Protein AF-A0A6V7I5F8-F1 (afdb_monomer_lite)

Organism: NCBI:txid1563983

Radius of gyration: 11.09 Å; chains: 1; bounding box: 19×24×27 Å

Foldseek 3Di:
DWDWDQDPVQRFIFTQDDDPPDPQNVVVPHDGGDTDQDDPNHGCVVPHPVVVVVRD

Structure (mmCIF, N/CA/C/O backbone):
data_AF-A0A6V7I5F8-F1
#
_entry.id   AF-A0A6V7I5F8-F1
#
loop_
_atom_site.group_PDB
_atom_site.id
_atom_site.type_symbol
_atom_site.label_atom_id
_atom_site.label_alt_id
_atom_site.label_comp_id
_atom_site.label_asym_id
_atom_site.label_entity_id
_atom_site.label_seq_id
_atom_site.pdbx_PDB_ins_code
_atom_site.Cartn_x
_atom_site.Cartn_y
_atom_site.Cartn_z
_atom_site.occupancy
_atom_site.B_iso_or_equiv
_atom_site.auth_seq_id
_atom_site.auth_comp_id
_atom_site.auth_asym_id
_atom_site.auth_atom_id
_atom_site.pdbx_PDB_model_num
ATOM 1 N N . GLY A 1 1 ? 1.791 -4.750 -7.794 1.00 86.31 1 GLY A N 1
ATOM 2 C CA . GLY A 1 1 ? 1.773 -4.447 -6.358 1.00 86.31 1 GLY A CA 1
ATOM 3 C C . GLY A 1 1 ? 2.054 -2.976 -6.167 1.00 86.31 1 GLY A C 1
ATOM 4 O O . GLY A 1 1 ? 2.505 -2.334 -7.110 1.00 86.31 1 GLY A O 1
ATOM 5 N N . ALA A 1 2 ? 1.782 -2.461 -4.977 1.00 93.69 2 ALA A N 1
ATOM 6 C CA . ALA A 1 2 ? 2.091 -1.093 -4.576 1.00 93.69 2 ALA A CA 1
ATOM 7 C C . ALA A 1 2 ? 2.662 -1.105 -3.150 1.00 93.69 2 ALA A C 1
ATOM 9 O O . ALA A 1 2 ? 2.466 -2.077 -2.422 1.00 93.69 2 ALA A O 1
ATOM 10 N N . THR A 1 3 ? 3.380 -0.054 -2.766 1.00 92.62 3 THR A N 1
ATOM 11 C CA . THR A 1 3 ? 3.852 0.158 -1.392 1.00 92.62 3 THR A CA 1
ATOM 12 C C . THR A 1 3 ? 3.208 1.405 -0.806 1.00 92.62 3 THR A C 1
ATOM 14 O O 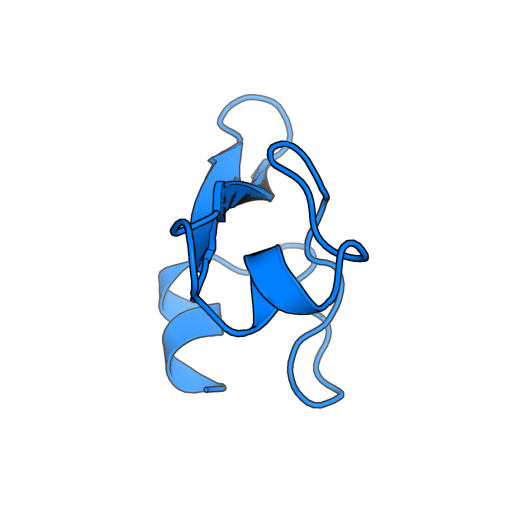. THR A 1 3 ? 2.918 2.357 -1.531 1.00 92.62 3 THR A O 1
ATOM 17 N N . ILE A 1 4 ? 3.009 1.406 0.510 1.00 92.75 4 ILE A N 1
ATOM 18 C CA . ILE A 1 4 ? 2.437 2.529 1.257 1.00 92.75 4 ILE A CA 1
ATOM 19 C C . ILE A 1 4 ? 3.479 3.148 2.187 1.00 92.75 4 ILE A C 1
ATOM 21 O O . ILE A 1 4 ? 4.408 2.471 2.629 1.00 92.75 4 ILE A O 1
ATOM 25 N N . LYS A 1 5 ? 3.311 4.428 2.508 1.00 92.31 5 LYS A N 1
ATOM 26 C CA . LYS A 1 5 ? 4.051 5.123 3.567 1.00 92.31 5 LYS A CA 1
ATOM 27 C C . LYS A 1 5 ? 3.105 6.015 4.359 1.00 92.31 5 LYS A C 1
ATOM 29 O O . LYS A 1 5 ? 2.053 6.396 3.855 1.00 92.31 5 LYS A O 1
ATOM 34 N N . GLN A 1 6 ? 3.500 6.388 5.569 1.00 91.88 6 GLN A N 1
ATOM 35 C CA . GLN A 1 6 ? 2.834 7.474 6.277 1.00 91.88 6 GLN A CA 1
ATOM 36 C C . GLN A 1 6 ? 3.392 8.816 5.792 1.00 91.88 6 GLN A C 1
ATOM 38 O O . GLN A 1 6 ? 4.603 8.965 5.625 1.00 91.88 6 GLN A O 1
ATOM 43 N N . CYS A 1 7 ? 2.521 9.786 5.541 1.00 88.75 7 CYS A N 1
ATOM 44 C CA . CYS A 1 7 ? 2.914 11.165 5.301 1.00 88.75 7 CYS A CA 1
ATOM 45 C C . CYS A 1 7 ? 3.270 11.828 6.639 1.00 88.75 7 CYS A C 1
ATOM 47 O O . CYS A 1 7 ? 2.447 11.847 7.549 1.00 88.75 7 CYS A O 1
ATOM 49 N N . GLU A 1 8 ? 4.470 12.397 6.757 1.00 87.44 8 GLU A N 1
ATOM 50 C CA . GLU A 1 8 ? 4.949 13.021 8.004 1.00 87.44 8 GLU A CA 1
ATOM 51 C C . GLU A 1 8 ? 4.188 14.304 8.367 1.00 87.44 8 GLU A C 1
ATOM 53 O O . GLU A 1 8 ? 4.086 14.650 9.538 1.00 87.44 8 GLU A O 1
ATOM 58 N N . ILE A 1 9 ? 3.624 14.993 7.370 1.00 88.06 9 ILE A N 1
ATOM 59 C CA . ILE A 1 9 ? 2.909 16.261 7.569 1.00 88.06 9 ILE A CA 1
ATOM 60 C C . ILE A 1 9 ? 1.458 16.004 7.985 1.00 88.06 9 ILE A C 1
ATOM 62 O O . ILE A 1 9 ? 0.950 16.636 8.906 1.00 88.06 9 ILE A O 1
ATOM 66 N N . THR A 1 10 ? 0.773 15.089 7.294 1.00 88.00 10 THR A N 1
ATOM 67 C CA . THR A 1 10 ? -0.670 14.863 7.482 1.00 88.00 10 THR A CA 1
ATOM 68 C C . THR A 1 10 ? -0.989 13.651 8.351 1.00 88.00 10 THR A C 1
ATOM 70 O O . THR A 1 10 ? -2.136 13.469 8.743 1.00 88.00 10 THR A O 1
ATOM 73 N N . GLY A 1 11 ? -0.012 12.779 8.611 1.00 88.00 11 GLY A N 1
ATOM 74 C CA . GLY A 1 11 ? -0.211 11.504 9.299 1.00 88.00 11 GLY A CA 1
ATOM 75 C C . GLY A 1 11 ? -0.966 10.449 8.481 1.00 88.00 11 GLY A C 1
A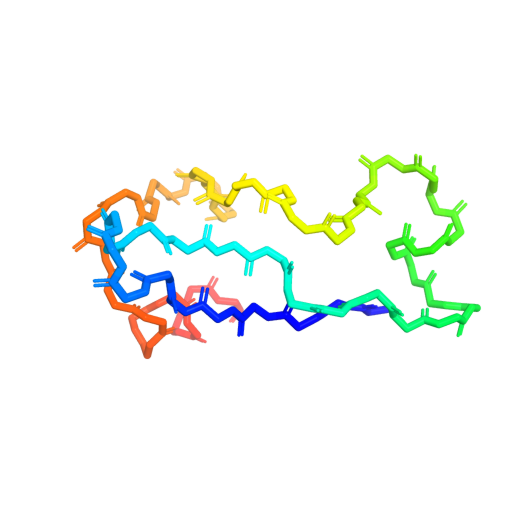TOM 76 O O . GLY A 1 11 ? -1.133 9.332 8.970 1.00 88.00 11 GLY A O 1
ATOM 77 N N . LYS A 1 12 ? -1.398 10.770 7.254 1.00 90.94 12 LYS A N 1
ATOM 78 C CA . LYS A 1 12 ? -2.194 9.896 6.377 1.00 90.94 12 LYS A CA 1
ATOM 79 C C . LYS A 1 12 ? -1.347 8.801 5.731 1.00 90.94 12 LYS A C 1
ATOM 81 O O . LYS A 1 12 ? -0.153 8.988 5.490 1.00 90.94 12 LYS A O 1
ATOM 86 N N . ILE A 1 13 ? -1.974 7.673 5.408 1.00 92.38 13 ILE A N 1
ATOM 87 C CA . ILE A 1 13 ? -1.350 6.595 4.636 1.00 92.38 13 ILE A CA 1
ATOM 88 C C . ILE A 1 13 ? -1.478 6.921 3.148 1.00 92.38 13 ILE A C 1
ATOM 90 O O . ILE A 1 13 ? -2.574 7.171 2.661 1.00 92.38 13 ILE A O 1
ATOM 94 N N . VAL A 1 14 ? -0.363 6.908 2.422 1.00 94.19 14 VAL A N 1
ATOM 95 C CA . VAL A 1 14 ? -0.326 7.238 0.990 1.00 94.19 14 VAL A CA 1
ATOM 96 C C . VAL A 1 14 ? 0.443 6.194 0.192 1.00 94.19 14 VAL A C 1
ATOM 98 O O . VAL A 1 14 ? 1.375 5.567 0.706 1.00 94.19 14 VAL A O 1
ATOM 101 N N . ILE A 1 15 ? 0.096 6.034 -1.085 1.00 95.12 15 ILE A N 1
ATOM 102 C CA . ILE A 1 15 ? 0.839 5.190 -2.022 1.00 95.12 15 ILE A CA 1
ATOM 103 C C . ILE A 1 15 ? 2.215 5.813 -2.276 1.00 95.12 15 ILE A C 1
ATOM 105 O O . ILE A 1 15 ? 2.344 6.906 -2.827 1.00 95.12 15 ILE A O 1
ATOM 109 N N . ALA A 1 16 ? 3.265 5.100 -1.876 1.00 95.06 16 ALA A N 1
ATOM 110 C CA . ALA A 1 16 ? 4.651 5.520 -2.040 1.00 95.06 16 ALA A CA 1
ATOM 111 C C . ALA A 1 16 ? 5.216 5.122 -3.407 1.00 95.06 16 ALA A C 1
ATOM 113 O O . ALA A 1 16 ? 5.987 5.873 -4.003 1.00 95.06 16 ALA A O 1
ATOM 114 N N . ARG A 1 17 ? 4.862 3.928 -3.893 1.00 96.19 17 ARG A N 1
ATOM 115 C CA . ARG A 1 17 ? 5.329 3.408 -5.179 1.00 96.19 17 ARG A CA 1
ATOM 116 C C . ARG A 1 17 ? 4.318 2.439 -5.768 1.00 96.19 17 ARG A C 1
ATOM 118 O O . ARG A 1 17 ? 3.768 1.601 -5.059 1.00 96.19 17 ARG A O 1
ATOM 125 N N . VAL A 1 18 ? 4.172 2.486 -7.086 1.00 96.19 18 VAL A N 1
ATOM 126 C CA . VAL A 1 18 ? 3.482 1.462 -7.872 1.00 96.19 18 VAL A CA 1
ATOM 127 C C . VAL A 1 18 ? 4.537 0.637 -8.613 1.00 96.19 18 VAL A C 1
ATOM 129 O O . VAL A 1 18 ? 5.458 1.184 -9.218 1.00 96.19 18 VAL A O 1
ATOM 132 N N . MET A 1 19 ? 4.472 -0.690 -8.494 1.00 96.38 19 MET A N 1
ATOM 133 C CA . MET A 1 19 ? 5.412 -1.586 -9.173 1.00 96.38 19 MET A CA 1
ATOM 134 C C . MET A 1 19 ? 4.945 -1.832 -10.603 1.00 96.38 19 MET A C 1
ATOM 136 O O . MET A 1 19 ? 3.862 -2.395 -10.795 1.00 96.38 19 MET A O 1
ATOM 140 N N . HIS A 1 20 ? 5.792 -1.467 -11.566 1.00 95.62 20 HIS A N 1
ATOM 141 C CA . HIS A 1 20 ? 5.528 -1.665 -12.987 1.00 95.62 20 HIS A CA 1
ATOM 142 C C . HIS A 1 20 ? 5.214 -3.130 -13.309 1.00 95.62 20 HIS A C 1
ATOM 144 O O . HIS A 1 20 ? 5.827 -4.048 -12.758 1.00 95.62 20 HIS A O 1
ATOM 150 N N . GLY A 1 21 ? 4.222 -3.342 -14.169 1.00 95.62 21 GLY A N 1
ATOM 151 C CA . GLY A 1 21 ? 3.731 -4.658 -14.548 1.00 95.62 21 GLY A CA 1
ATOM 152 C C . GLY A 1 21 ? 2.953 -5.378 -13.447 1.00 95.62 21 GLY A C 1
ATOM 153 O O . GLY A 1 21 ? 2.518 -6.505 -13.663 1.00 95.62 21 GLY A O 1
ATOM 154 N N . GLY A 1 22 ? 2.749 -4.779 -12.269 1.00 95.38 22 GLY A N 1
ATOM 155 C CA . GLY A 1 22 ? 1.971 -5.358 -11.173 1.00 95.38 22 GLY A CA 1
ATOM 156 C C . GLY A 1 22 ? 0.466 -5.062 -11.254 1.00 95.38 22 GLY A C 1
ATOM 157 O O . GLY A 1 22 ? 0.031 -4.263 -12.065 1.00 95.38 22 GLY A O 1
ATOM 158 N N . ALA A 1 23 ? -0.345 -5.658 -10.368 1.00 95.06 23 ALA A N 1
ATOM 159 C CA . ALA A 1 23 ? -1.809 -5.469 -10.383 1.00 95.06 23 ALA A CA 1
ATOM 160 C C . ALA A 1 23 ? -2.266 -3.992 -10.353 1.00 95.06 23 ALA A C 1
ATOM 162 O O . ALA A 1 23 ? -3.062 -3.595 -11.193 1.00 95.06 23 ALA A O 1
ATOM 163 N N . ALA A 1 24 ? -1.720 -3.182 -9.437 1.00 95.31 24 ALA A N 1
ATOM 164 C CA . ALA A 1 24 ? -2.001 -1.744 -9.355 1.00 95.31 24 ALA A CA 1
ATOM 165 C C . ALA A 1 24 ? -1.636 -0.990 -10.651 1.00 95.31 24 ALA A C 1
ATOM 167 O O . ALA A 1 24 ? -2.473 -0.272 -11.185 1.00 95.31 24 ALA A O 1
ATOM 168 N N . ASP A 1 25 ? -0.442 -1.229 -11.203 1.00 96.31 25 ASP A N 1
ATOM 169 C CA . ASP A 1 25 ? 0.023 -0.639 -12.470 1.00 96.31 25 ASP A CA 1
ATOM 170 C C . ASP A 1 25 ? -0.891 -1.012 -13.645 1.00 96.31 25 ASP A C 1
ATOM 172 O O . ASP A 1 25 ? -1.400 -0.144 -14.342 1.00 96.31 25 ASP A O 1
ATOM 176 N N . ARG A 1 26 ? -1.194 -2.307 -13.798 1.00 97.19 26 ARG A N 1
ATOM 177 C CA . ARG A 1 26 ? -2.068 -2.806 -14.871 1.00 97.19 26 ARG A CA 1
ATOM 178 C C . ARG A 1 26 ? -3.515 -2.347 -14.734 1.00 97.19 26 ARG A C 1
ATOM 180 O O . ARG A 1 26 ? -4.220 -2.313 -15.7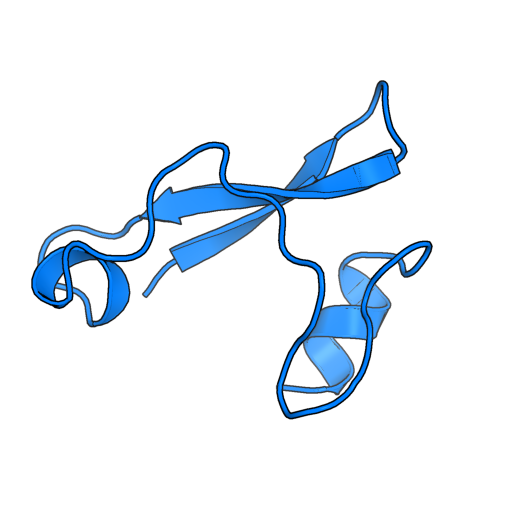34 1.00 97.19 26 ARG A O 1
ATOM 187 N N . SER A 1 27 ? -3.968 -2.041 -13.517 1.00 96.12 27 SER A N 1
ATOM 188 C CA . SER A 1 27 ? -5.303 -1.477 -13.312 1.00 96.12 27 SER A CA 1
ATOM 189 C C . SER A 1 27 ? -5.402 -0.043 -13.831 1.00 96.12 27 SER A C 1
ATOM 191 O O . SER A 1 27 ? -6.475 0.361 -14.261 1.00 96.12 27 SER A O 1
ATOM 193 N N . GLY A 1 28 ? -4.310 0.731 -13.768 1.00 94.69 28 GLY A N 1
ATOM 194 C CA . GLY A 1 28 ? -4.317 2.165 -14.067 1.00 94.69 28 GL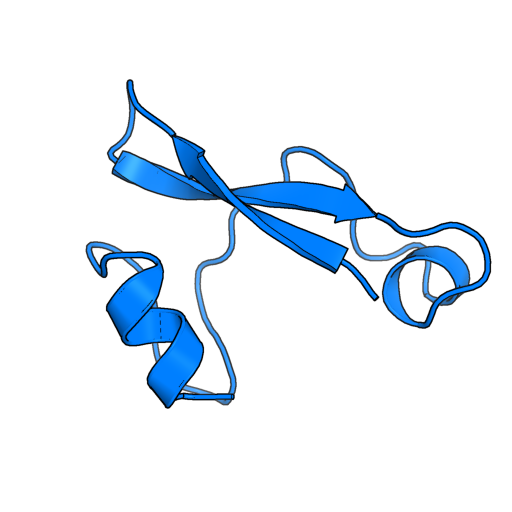Y A CA 1
ATOM 195 C C . GLY A 1 28 ? -5.178 3.010 -13.119 1.00 94.69 28 GLY A C 1
ATOM 196 O O . GLY A 1 28 ? -5.386 4.188 -13.383 1.00 94.69 28 GLY A O 1
ATOM 197 N N . LEU A 1 29 ? -5.706 2.427 -12.037 1.00 95.19 29 LEU A N 1
ATOM 198 C CA . LEU A 1 29 ? -6.589 3.113 -11.088 1.00 95.19 29 LEU A CA 1
ATOM 199 C C . LEU A 1 29 ? -5.841 3.671 -9.876 1.00 95.19 29 LEU A C 1
ATOM 201 O O . LEU A 1 29 ? -6.347 4.572 -9.221 1.00 95.19 29 LEU A O 1
ATOM 205 N N . ILE A 1 30 ? -4.663 3.121 -9.570 1.00 95.00 30 ILE A N 1
ATOM 206 C CA . ILE A 1 30 ? -3.872 3.475 -8.389 1.00 95.00 30 ILE A CA 1
ATO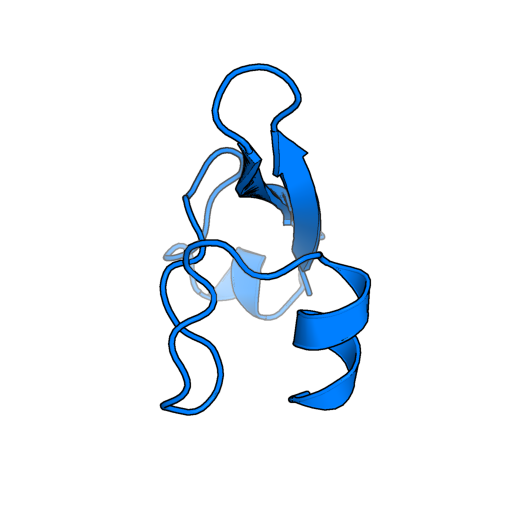M 207 C C . ILE A 1 30 ? -2.588 4.166 -8.827 1.00 95.00 30 ILE A C 1
ATOM 209 O O . ILE A 1 30 ? -1.808 3.606 -9.601 1.00 95.00 30 ILE A O 1
ATOM 213 N N . HIS A 1 31 ? -2.332 5.334 -8.251 1.00 95.25 31 HIS A N 1
ATOM 214 C CA . HIS A 1 31 ? -1.185 6.176 -8.551 1.00 95.25 31 HIS A CA 1
ATOM 215 C C . HIS A 1 31 ? -0.378 6.511 -7.297 1.00 95.25 31 HIS A C 1
ATOM 217 O O . HIS A 1 31 ? -0.823 6.385 -6.157 1.00 95.25 31 HIS A O 1
ATOM 223 N N . VAL A 1 32 ? 0.871 6.922 -7.511 1.00 95.88 32 VAL A N 1
ATOM 224 C CA . VAL A 1 32 ? 1.721 7.423 -6.427 1.00 95.88 32 VAL A CA 1
ATOM 225 C C . VAL A 1 32 ? 1.147 8.738 -5.909 1.00 95.88 32 VAL A C 1
ATOM 227 O O . VAL A 1 32 ? 0.869 9.638 -6.693 1.00 95.88 32 VAL A O 1
ATOM 230 N N . GLY A 1 33 ? 1.030 8.852 -4.587 1.00 94.25 33 GLY A N 1
ATOM 231 C CA . GLY A 1 33 ? 0.430 10.007 -3.920 1.00 94.25 33 GLY A CA 1
ATOM 232 C C . GLY A 1 33 ? -1.033 9.814 -3.528 1.00 94.25 33 GLY A C 1
ATOM 233 O O . GLY A 1 33 ? -1.510 10.581 -2.696 1.00 94.25 33 GLY A O 1
ATOM 234 N N . ASP A 1 34 ? -1.706 8.777 -4.036 1.00 94.69 34 ASP A N 1
ATOM 235 C CA . ASP A 1 34 ? -3.078 8.469 -3.635 1.00 94.69 34 ASP A CA 1
ATOM 236 C C . ASP A 1 34 ? -3.153 8.173 -2.135 1.00 94.69 34 ASP A C 1
ATOM 238 O O . ASP A 1 34 ? -2.291 7.492 -1.566 1.00 94.69 34 ASP A O 1
ATOM 242 N N . GLU A 1 35 ? -4.198 8.686 -1.493 1.00 93.62 35 GLU A N 1
ATOM 243 C CA . GLU A 1 35 ? -4.488 8.421 -0.090 1.00 93.62 35 GLU A CA 1
ATOM 244 C C . GLU A 1 35 ? -5.209 7.082 0.060 1.00 93.62 35 GLU A C 1
ATOM 246 O O . GLU A 1 35 ? -6.194 6.798 -0.622 1.00 93.62 35 GLU A O 1
ATOM 251 N N . VAL A 1 36 ? -4.734 6.267 0.996 1.00 91.88 36 VAL A N 1
ATOM 252 C CA . VAL A 1 36 ? -5.415 5.035 1.383 1.00 91.88 36 VAL A CA 1
ATOM 253 C C . VAL A 1 36 ? -6.347 5.374 2.536 1.00 91.88 36 VAL A C 1
ATOM 255 O O . VAL A 1 36 ? -5.880 5.701 3.624 1.00 91.88 36 VAL A O 1
ATOM 258 N N . VAL A 1 37 ? -7.653 5.296 2.288 1.00 92.31 37 VAL A N 1
ATOM 259 C CA . VAL A 1 37 ? -8.702 5.565 3.290 1.00 92.31 37 VAL A CA 1
ATOM 260 C C . VAL A 1 37 ? -9.280 4.283 3.887 1.00 92.31 37 VAL A C 1
ATOM 262 O O . VAL A 1 37 ? -9.674 4.261 5.050 1.00 92.31 37 VAL A O 1
ATOM 265 N N . GLU A 1 38 ? -9.257 3.185 3.130 1.00 90.69 38 GLU A N 1
ATOM 266 C CA . GLU A 1 38 ? -9.820 1.895 3.520 1.00 90.69 38 GLU A CA 1
ATOM 267 C C . GLU A 1 38 ? -9.015 0.740 2.912 1.00 90.69 38 GLU A C 1
ATOM 269 O O . GLU A 1 38 ? -8.509 0.838 1.792 1.00 90.69 38 GLU A O 1
ATOM 274 N N . VAL A 1 39 ? -8.911 -0.369 3.646 1.00 89.12 39 VAL A N 1
ATOM 275 C CA . VAL A 1 39 ? -8.377 -1.644 3.158 1.00 89.12 39 VAL A CA 1
ATOM 276 C C . VAL A 1 39 ? -9.303 -2.764 3.625 1.00 89.12 39 VAL A C 1
ATOM 278 O O . VAL A 1 39 ? -9.569 -2.877 4.819 1.00 89.12 39 VAL A O 1
ATOM 281 N N . ASN A 1 40 ? -9.788 -3.599 2.699 1.00 86.75 40 ASN A N 1
ATOM 282 C CA . ASN A 1 40 ? -10.670 -4.738 2.997 1.00 86.75 40 ASN A CA 1
ATOM 283 C C . ASN A 1 40 ? -11.926 -4.367 3.824 1.00 86.75 40 ASN A C 1
ATOM 285 O O . ASN A 1 40 ? -12.333 -5.127 4.700 1.00 86.75 40 ASN A O 1
ATOM 289 N N . GLY A 1 41 ? -12.533 -3.197 3.589 1.00 87.75 41 GLY A N 1
ATOM 290 C CA . GLY A 1 41 ? -13.701 -2.738 4.354 1.00 87.75 41 GLY A CA 1
ATOM 291 C C . GLY A 1 41 ? -13.374 -2.109 5.714 1.00 87.75 41 GLY A C 1
ATOM 292 O O . GLY A 1 41 ? -14.284 -1.792 6.477 1.00 87.75 41 GLY A O 1
ATOM 293 N N . ILE A 1 42 ? -12.090 -1.950 6.060 1.00 87.19 42 ILE A N 1
ATOM 294 C CA . ILE A 1 42 ? -11.651 -1.343 7.320 1.00 87.19 42 ILE A CA 1
ATOM 295 C C . ILE A 1 42 ? -10.980 -0.006 7.032 1.00 87.19 42 ILE A C 1
ATOM 297 O O . ILE A 1 42 ? -9.962 0.055 6.33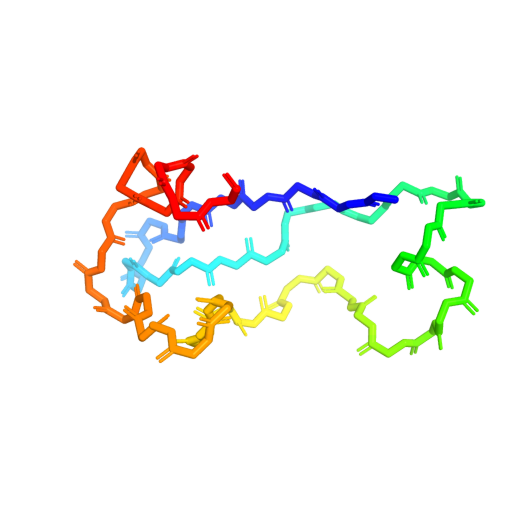8 1.00 87.19 42 ILE A O 1
ATOM 301 N N . SER A 1 43 ? -11.523 1.064 7.617 1.00 89.69 43 SER A N 1
ATOM 302 C CA . SER A 1 43 ? -10.921 2.394 7.521 1.00 89.69 43 SER A CA 1
ATOM 303 C C . SER A 1 43 ? -9.517 2.402 8.131 1.00 89.69 43 SER A C 1
ATOM 305 O O . SER A 1 43 ? -9.280 1.882 9.231 1.00 89.69 43 SER A O 1
ATOM 307 N N . VAL A 1 44 ? -8.579 2.999 7.398 1.00 88.25 44 VAL A N 1
ATOM 308 C CA . VAL A 1 44 ? -7.182 3.169 7.812 1.00 88.25 44 VAL A CA 1
ATOM 309 C C . VAL A 1 44 ? -6.851 4.611 8.195 1.00 88.25 44 VAL A C 1
ATOM 311 O O . VAL A 1 44 ? -5.705 4.905 8.539 1.00 88.25 44 VAL A O 1
ATOM 314 N N . GLU A 1 45 ? -7.842 5.503 8.199 1.00 86.44 45 GLU A N 1
ATOM 315 C CA . GLU A 1 45 ? -7.671 6.869 8.686 1.00 86.44 45 GLU A CA 1
ATOM 316 C C . GLU A 1 45 ? -7.215 6.867 10.152 1.00 86.44 45 GLU A C 1
ATOM 318 O O . GLU A 1 45 ? -7.746 6.153 11.006 1.00 86.44 45 GLU A O 1
ATOM 323 N N . GLY A 1 46 ? -6.160 7.632 10.441 1.00 80.06 46 GLY A N 1
ATOM 324 C CA . GLY A 1 46 ? -5.549 7.696 11.771 1.00 80.06 46 GLY A CA 1
ATOM 325 C C . GLY A 1 46 ? -4.834 6.415 12.227 1.00 80.06 46 GLY A C 1
ATOM 326 O O . GLY A 1 46 ? -4.300 6.385 13.337 1.00 80.06 46 GLY A O 1
ATOM 327 N N . LYS A 1 47 ? -4.782 5.355 11.407 1.00 83.50 47 LYS A N 1
ATOM 328 C CA . LYS A 1 47 ? -4.021 4.138 11.719 1.00 83.50 47 LYS A CA 1
ATOM 329 C C . LYS A 1 47 ? -2.570 4.272 11.272 1.00 83.50 47 LYS A C 1
ATOM 331 O O . LYS A 1 47 ? -2.250 4.886 10.259 1.00 83.50 47 LYS A O 1
ATOM 336 N N . THR A 1 48 ? -1.673 3.631 12.016 1.00 82.62 48 THR A N 1
ATOM 337 C CA . THR A 1 48 ? -0.268 3.516 11.614 1.00 82.62 48 THR A CA 1
ATOM 338 C C . THR A 1 48 ? -0.102 2.463 10.513 1.00 82.62 48 THR A C 1
ATOM 340 O O . THR A 1 48 ? -0.856 1.483 10.489 1.00 82.62 48 THR A O 1
ATOM 343 N N . PRO A 1 49 ? 0.923 2.576 9.646 1.00 80.62 49 PRO A N 1
ATOM 344 C CA . PRO A 1 49 ? 1.180 1.593 8.588 1.00 80.62 49 PRO A CA 1
ATOM 345 C C . PRO A 1 49 ? 1.291 0.154 9.114 1.00 80.62 49 PRO A C 1
ATOM 347 O O . PRO A 1 49 ? 0.762 -0.774 8.512 1.00 80.62 49 PRO A O 1
ATOM 350 N N . ASN A 1 50 ? 1.914 -0.029 10.284 1.00 83.62 50 ASN A N 1
ATOM 351 C CA . ASN A 1 50 ? 2.027 -1.332 10.949 1.00 83.62 50 ASN A CA 1
ATOM 352 C C . ASN A 1 50 ? 0.669 -1.953 11.299 1.00 83.62 50 ASN A C 1
ATOM 354 O O . ASN A 1 50 ? 0.533 -3.173 11.308 1.00 83.62 50 ASN A O 1
ATOM 358 N N . CYS A 1 51 ? -0.333 -1.130 11.611 1.00 79.56 51 CYS A N 1
ATOM 359 C CA . CYS A 1 51 ? -1.683 -1.610 11.875 1.00 79.56 51 CYS A CA 1
ATOM 360 C C . CYS A 1 51 ? -2.363 -2.056 10.572 1.00 79.56 51 CYS A C 1
ATOM 362 O O . CYS A 1 51 ? -2.992 -3.108 10.551 1.00 79.56 51 CYS A O 1
ATOM 364 N N . VAL A 1 52 ? -2.157 -1.314 9.477 1.00 81.06 52 VAL A N 1
ATOM 365 C CA . VAL A 1 52 ? -2.686 -1.652 8.144 1.00 81.06 52 VAL A CA 1
ATOM 366 C C . VAL A 1 52 ? -2.126 -2.977 7.629 1.00 81.06 52 VAL A C 1
ATOM 368 O O . VAL A 1 52 ? -2.871 -3.786 7.089 1.00 81.06 52 VAL A O 1
ATOM 371 N N . LEU A 1 53 ? -0.842 -3.255 7.870 1.00 79.81 53 LEU A N 1
ATOM 372 C CA . LEU A 1 53 ? -0.217 -4.526 7.483 1.00 79.81 53 LEU A CA 1
ATOM 373 C C . LEU A 1 53 ? -0.870 -5.761 8.125 1.00 79.81 53 LEU A C 1
ATOM 375 O O . LEU A 1 53 ? -0.754 -6.846 7.574 1.00 79.81 53 LEU A O 1
ATOM 379 N N . LYS A 1 54 ? -1.555 -5.616 9.267 1.00 77.56 54 LYS A N 1
ATOM 380 C CA . LYS A 1 54 ? -2.270 -6.726 9.922 1.00 77.56 54 LYS A CA 1
ATOM 381 C C . LYS A 1 54 ? -3.649 -7.014 9.318 1.00 77.56 54 LYS A C 1
ATOM 383 O O . LYS A 1 54 ? -4.278 -7.983 9.724 1.00 77.56 54 LYS A O 1
ATOM 388 N N . ILE A 1 55 ? -4.137 -6.146 8.432 1.00 75.88 55 ILE A N 1
ATOM 389 C CA . ILE A 1 55 ? -5.474 -6.217 7.818 1.00 75.88 55 ILE A CA 1
ATOM 390 C C . ILE A 1 55 ? -5.416 -6.871 6.421 1.00 75.88 55 ILE A C 1
ATOM 392 O O . ILE A 1 55 ? -6.454 -7.204 5.845 1.00 75.88 55 ILE A O 1
ATOM 396 N N . LEU A 1 56 ? -4.208 -7.035 5.875 1.00 67.56 56 LEU A N 1
ATOM 397 C CA . LEU A 1 56 ? -3.941 -7.625 4.563 1.00 67.56 56 LEU A CA 1
ATOM 398 C C . LEU A 1 56 ? -3.932 -9.154 4.591 1.00 67.56 56 LEU A C 1
ATOM 400 O O . LEU A 1 56 ? -3.434 -9.727 5.586 1.00 67.56 56 LEU A O 1
#

Sequence (56 aa):
GATIKQCEITGKIVIARVMHGGAADRSGLIHVGDEVVEVNGISVEGKTPNCVLKIL

InterPro domains:
  IPR001478 PDZ domain [PF00595] (4-46)
  IPR001478 PDZ domain [PS50106] (1-56)
  IPR036034 PDZ superfamily [G3DSA:2.30.42.10] (1-56)
  IPR036034 PDZ superfamily [SSF50156] (9-56)
  IPR050716 Membrane-associated guanylate kinase [PTHR23122] (1-56)

pLDDT: mean 89.88, std 6.34, range [67.56, 97.19]

Secondary structure (DSSP, 8-state):
-EEEEE-TTT--EEEEEE-TTSHHHHHT---TT-B--EETTEE-TT--HHHHTTT-